Protein AF-A0AAQ4DTV4-F1 (afdb_monomer)

Foldseek 3Di:
DFAALDDDDDDFQHDDDDDPDDDDPDDDDDDPDDDRDDDDDDDPPDDDPDPDDQCLQLPQKDAQACDSRHPRLGMDGDDDPPPCSNPLVVVLRNLRNLHFAAALDDWDPDPPTQRHHNVGALVVCASRHPSPPDPRNNDDDPSSVVRSVVSPD

InterPro domains:
  IPR001590 Peptidase M12B, ADAM/reprolysin [PS50215] (61-153)
  IPR024079 Metallopeptidase, catalytic domain superfamily [G3DSA:3.40.390.10] (34-153)

Secondary structure (DSSP, 8-state):
-PPPS-----SSS------------------S-----------S------SSTTHHHHS-EEE-TT-TTSTT--EEE---TTT-TTHHHHHHHHHHHHTPPPTTPPPPSSTT-----TTS-GGG--TTSS---STTTTS--HHHHHHHHHH--

Nearest PDB structures (foldseek):
  3lum-assembly1_A  TM=5.119E-01  e=2.634E-01  Methanosarcina acetivorans

Sequence (153 aa):
MEAPCLTFLLLAIYVNTSLAASPSKKRYVRPDTFVVETC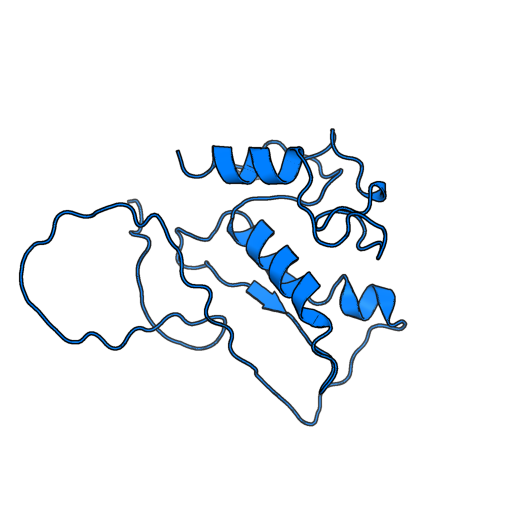FVATREYENYYTDYVHAVAYFGLARTSSVCTDMKVAIVHDIPNSYAAVVTLAHEVAHLLGATHDGQVPLQRPNKPPGSKKCPPTDGYLMGNGDLGANKYMLSSCSMAQIRARYK

Radius of gyration: 17.19 Å; Cα contacts (8 Å, |Δi|>4): 233; chains: 1; bounding box: 45×41×42 Å

Mean predicted aligned error: 11.71 Å

Solvent-accessible surface area (backbone atoms only — not comparable to full-atom values): 9500 Å² total; per-residue (Å²): 137,84,64,74,81,72,83,76,66,75,82,71,54,50,56,64,75,86,74,82,85,76,96,67,95,70,79,90,68,85,71,96,69,82,85,85,74,87,81,88,88,86,73,94,83,74,82,79,88,62,92,46,74,65,60,53,43,56,66,42,48,49,43,42,62,57,18,59,62,47,96,57,49,39,51,48,65,54,65,56,89,95,59,74,60,26,59,61,28,44,53,36,24,50,40,16,23,50,24,22,60,45,33,43,28,70,50,62,97,56,86,95,49,52,85,43,16,61,91,34,61,23,83,67,9,22,40,43,26,77,52,43,87,48,97,34,36,90,36,76,42,74,49,35,51,50,34,32,60,68,68,74,116

Structure (mmCIF, N/CA/C/O backbone):
data_AF-A0AAQ4DTV4-F1
#
_entry.id   AF-A0AAQ4DTV4-F1
#
loop_
_atom_site.group_PDB
_atom_site.id
_atom_site.type_symbol
_atom_site.label_atom_id
_atom_site.label_alt_id
_atom_site.label_comp_id
_atom_site.label_asym_id
_atom_site.label_entity_id
_atom_site.label_seq_id
_atom_site.pdbx_PDB_ins_code
_atom_site.Cartn_x
_atom_site.Cartn_y
_atom_site.Cartn_z
_atom_site.occupancy
_atom_site.B_iso_or_equiv
_atom_site.auth_seq_id
_atom_site.auth_comp_id
_atom_site.auth_asym_id
_atom_site.auth_atom_id
_atom_site.pdbx_PDB_model_num
ATOM 1 N N . MET A 1 1 ? -28.066 0.106 6.424 1.00 31.42 1 MET A N 1
ATOM 2 C CA . MET A 1 1 ? -28.057 -1.105 5.582 1.00 31.42 1 MET A CA 1
ATOM 3 C C . MET A 1 1 ? -26.597 -1.477 5.398 1.00 31.42 1 MET A C 1
ATOM 5 O O . MET A 1 1 ? -25.895 -0.775 4.686 1.00 31.42 1 MET A O 1
ATOM 9 N N . GLU A 1 2 ? -26.109 -2.447 6.169 1.00 35.44 2 GLU A N 1
ATOM 10 C CA . GLU A 1 2 ? -24.730 -2.940 6.069 1.00 35.44 2 GLU A CA 1
ATOM 11 C C . GLU A 1 2 ? -24.690 -4.034 5.002 1.00 35.44 2 GLU A C 1
ATOM 13 O O . GLU A 1 2 ? -25.440 -5.006 5.091 1.00 35.44 2 GLU A O 1
ATOM 18 N N . ALA A 1 3 ? -23.874 -3.851 3.964 1.00 36.69 3 ALA A N 1
ATOM 19 C CA . ALA A 1 3 ? -23.684 -4.868 2.940 1.00 36.69 3 ALA A CA 1
ATOM 20 C C . ALA A 1 3 ? -22.865 -6.036 3.531 1.00 36.69 3 ALA A C 1
ATOM 22 O O . ALA A 1 3 ? -21.813 -5.792 4.133 1.00 36.69 3 ALA A O 1
ATOM 23 N N . PRO A 1 4 ? -23.320 -7.296 3.401 1.00 41.97 4 PRO A N 1
ATOM 24 C CA . PRO A 1 4 ? -22.546 -8.452 3.829 1.00 41.97 4 PRO A CA 1
ATOM 25 C C . PRO A 1 4 ? -21.282 -8.598 2.974 1.00 41.97 4 PRO A C 1
ATOM 27 O O . PRO A 1 4 ? -21.285 -8.381 1.763 1.00 41.97 4 PRO A O 1
ATOM 30 N N . CYS A 1 5 ? -20.187 -8.985 3.623 1.00 44.81 5 CYS A N 1
ATOM 31 C CA . CYS A 1 5 ? -18.883 -9.182 3.003 1.00 44.81 5 CYS A CA 1
ATOM 32 C C . CYS A 1 5 ? -18.862 -10.530 2.255 1.00 44.81 5 CYS A C 1
ATOM 34 O O . CYS A 1 5 ? -18.208 -11.455 2.716 1.00 44.81 5 CYS A O 1
ATOM 3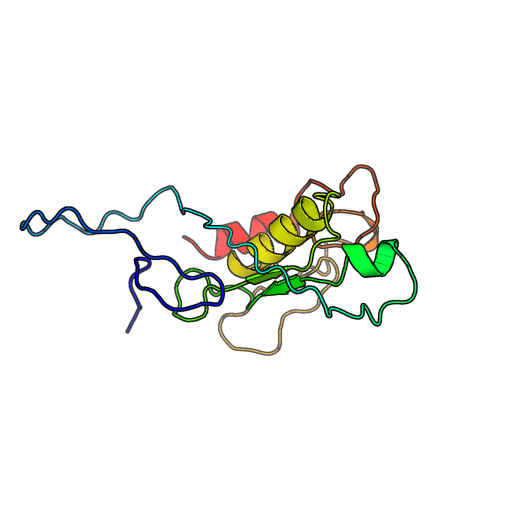6 N N . LEU A 1 6 ? -19.641 -10.709 1.177 1.00 38.62 6 LEU A N 1
ATOM 37 C CA . LEU A 1 6 ? -19.530 -11.894 0.309 1.00 38.62 6 LEU A CA 1
ATOM 38 C C . LEU A 1 6 ? -20.172 -11.687 -1.088 1.00 38.62 6 LEU A C 1
ATOM 40 O O . LEU A 1 6 ? -21.377 -11.484 -1.190 1.00 38.62 6 LEU A O 1
ATOM 44 N N . THR A 1 7 ? -19.313 -11.820 -2.115 1.00 41.84 7 THR A N 1
ATOM 45 C CA . THR A 1 7 ? -19.539 -12.257 -3.524 1.00 41.84 7 THR A CA 1
ATOM 46 C C . THR A 1 7 ? -20.351 -11.388 -4.524 1.00 41.84 7 THR A C 1
ATOM 48 O O . THR A 1 7 ? -21.466 -11.019 -4.189 1.00 41.84 7 THR A O 1
ATOM 51 N N . PHE A 1 8 ? -19.817 -11.125 -5.755 1.00 32.47 8 PHE A N 1
ATOM 52 C CA . PHE A 1 8 ? -20.460 -11.311 -7.110 1.00 32.47 8 PHE A CA 1
ATOM 53 C C . PHE A 1 8 ? -19.993 -10.446 -8.317 1.00 32.47 8 PHE A C 1
ATOM 55 O O . PHE A 1 8 ? -20.425 -9.296 -8.337 1.00 32.47 8 PHE A O 1
ATOM 62 N N . LEU A 1 9 ? -19.264 -11.065 -9.301 1.00 30.52 9 LEU A N 1
ATOM 63 C CA . LEU A 1 9 ? -18.676 -10.829 -10.702 1.00 30.52 9 LEU A CA 1
ATOM 64 C C . LEU A 1 9 ? -18.880 -9.593 -11.676 1.00 30.52 9 LEU A C 1
ATOM 66 O O . LEU A 1 9 ? -20.026 -9.219 -11.889 1.00 30.52 9 LEU A O 1
ATOM 70 N N . LEU A 1 10 ? -17.771 -9.107 -12.342 1.00 27.42 10 LEU A N 1
ATOM 71 C CA . LEU A 1 10 ? -17.513 -8.200 -13.535 1.00 27.42 10 LEU A CA 1
ATOM 72 C C . LEU A 1 10 ? -16.261 -7.216 -13.595 1.00 27.42 10 LEU A C 1
ATOM 74 O O . LEU A 1 10 ? -16.416 -6.016 -13.396 1.00 27.42 10 LEU A O 1
ATOM 78 N N . LEU A 1 11 ? -15.045 -7.695 -13.940 1.00 42.72 11 LEU A N 1
ATOM 79 C CA . LEU A 1 11 ? -13.825 -6.965 -14.424 1.00 42.72 11 LEU A CA 1
ATOM 80 C C . LEU A 1 11 ? -13.388 -5.622 -13.760 1.00 42.72 11 LEU A C 1
ATOM 82 O O . LEU A 1 11 ? -14.059 -4.605 -13.876 1.00 42.72 11 LEU A O 1
ATOM 86 N N . ALA A 1 12 ? -12.140 -5.567 -13.264 1.00 37.81 12 ALA A N 1
ATOM 87 C CA . ALA A 1 12 ? -11.686 -4.814 -12.074 1.00 37.81 12 ALA A CA 1
ATOM 88 C C . ALA A 1 12 ? -11.974 -5.663 -10.835 1.00 37.81 12 ALA A C 1
ATOM 90 O O . ALA A 1 12 ? -13.125 -6.047 -10.684 1.00 37.81 12 ALA A O 1
ATOM 91 N N . ILE A 1 13 ? -10.925 -6.037 -10.067 1.00 40.41 13 ILE A N 1
ATOM 92 C CA . ILE A 1 13 ? -10.898 -7.142 -9.069 1.00 40.41 13 ILE A CA 1
ATOM 93 C C . ILE A 1 13 ? -12.278 -7.721 -8.856 1.00 40.41 13 ILE A C 1
ATOM 95 O O . ILE A 1 13 ? -13.065 -7.180 -8.073 1.00 40.41 13 ILE A O 1
ATOM 99 N N . TYR A 1 14 ? -12.581 -8.783 -9.598 1.00 31.94 14 TYR A N 1
ATOM 100 C CA . TYR A 1 14 ? -13.915 -9.308 -9.556 1.00 31.94 14 TYR A CA 1
ATOM 101 C C . TYR A 1 14 ? -14.007 -10.704 -8.991 1.00 31.94 14 TYR A C 1
ATOM 103 O O . TYR A 1 14 ? -13.879 -11.696 -9.688 1.00 31.94 14 TYR A O 1
ATOM 111 N N . VAL A 1 15 ? -14.356 -10.699 -7.707 1.00 37.19 15 VAL A N 1
ATOM 112 C CA . VAL A 1 15 ? -14.738 -11.837 -6.886 1.00 37.19 15 VAL A CA 1
ATOM 113 C C . VAL A 1 15 ? -15.947 -12.552 -7.496 1.00 37.19 15 VAL A C 1
ATOM 115 O O . VAL A 1 15 ? -17.081 -12.068 -7.385 1.00 37.19 15 VAL A O 1
ATOM 118 N N . ASN A 1 16 ? -15.745 -13.738 -8.068 1.00 32.72 16 ASN A N 1
ATOM 119 C CA . ASN A 1 16 ? -16.836 -14.699 -8.220 1.00 32.72 16 ASN A CA 1
ATOM 120 C C . ASN A 1 16 ? -16.415 -16.103 -7.835 1.00 32.72 16 ASN A C 1
ATOM 122 O O . ASN A 1 16 ? -15.524 -16.707 -8.423 1.00 32.72 16 ASN A O 1
ATOM 126 N N . THR A 1 17 ? -17.157 -16.651 -6.886 1.00 37.12 17 THR A N 1
ATOM 127 C CA . THR A 1 17 ? -17.149 -18.071 -6.602 1.00 37.12 17 THR A CA 1
ATOM 128 C C . THR A 1 17 ? -18.296 -18.702 -7.379 1.00 37.12 17 THR A C 1
ATOM 130 O O . THR A 1 17 ? -19.459 -18.330 -7.228 1.00 37.12 17 THR A O 1
ATOM 133 N N . SER A 1 18 ? -17.989 -19.700 -8.206 1.00 35.62 18 SER A N 1
ATOM 134 C CA . SER A 1 18 ? -19.024 -20.648 -8.607 1.00 35.62 18 SER A CA 1
ATOM 135 C C . SER A 1 18 ? -19.546 -21.329 -7.341 1.00 35.62 18 SER A C 1
ATOM 137 O O . SER A 1 18 ? -18.816 -22.040 -6.651 1.00 35.62 18 SER A O 1
ATOM 139 N N . LEU A 1 19 ? -20.810 -21.066 -7.014 1.00 42.28 19 LEU A N 1
ATOM 140 C CA . LEU A 1 19 ? -21.565 -21.786 -5.999 1.00 42.28 19 LEU A CA 1
ATOM 141 C C . LEU A 1 19 ? -21.811 -23.215 -6.493 1.00 42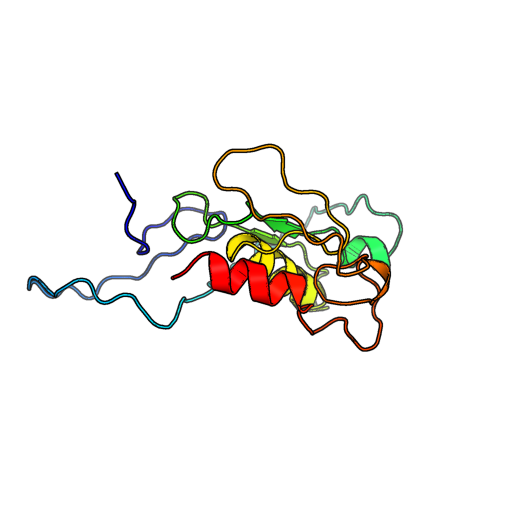.28 19 LEU A C 1
ATOM 143 O O . LEU A 1 19 ? -22.634 -23.439 -7.378 1.00 42.28 19 LEU A O 1
ATOM 147 N N . ALA A 1 20 ? -21.180 -24.196 -5.848 1.00 36.72 20 ALA A N 1
ATOM 148 C CA . ALA A 1 20 ? -21.871 -25.455 -5.618 1.00 36.72 20 ALA A CA 1
ATOM 149 C C . ALA A 1 20 ? -23.032 -25.142 -4.661 1.00 36.72 20 ALA A C 1
ATOM 151 O O . ALA A 1 20 ? -22.827 -24.771 -3.503 1.00 36.72 20 ALA A O 1
ATOM 152 N N . ALA A 1 21 ? -24.253 -25.195 -5.184 1.00 45.62 21 ALA A N 1
ATOM 153 C CA . ALA A 1 21 ? -25.462 -24.942 -4.422 1.00 45.62 21 ALA A CA 1
AT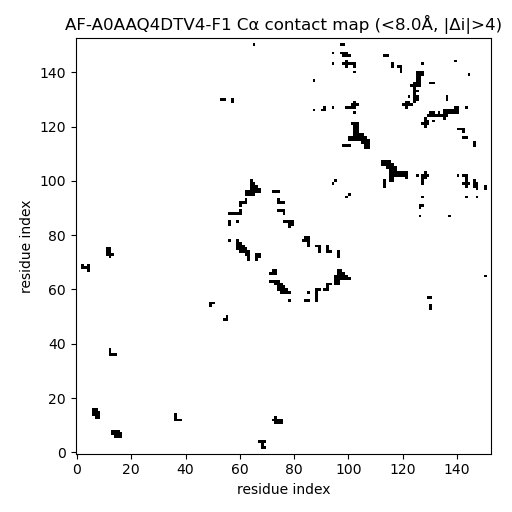OM 154 C C . ALA A 1 21 ? -25.594 -25.935 -3.254 1.00 45.62 21 ALA A C 1
ATOM 156 O O . ALA A 1 21 ? -25.482 -27.145 -3.434 1.00 45.62 21 ALA A O 1
ATOM 157 N N . SER A 1 22 ? -25.925 -25.432 -2.064 1.00 38.16 22 SER A N 1
ATOM 158 C CA . SER A 1 22 ? -26.635 -26.228 -1.063 1.00 38.16 22 SER A CA 1
ATOM 159 C C . SER A 1 22 ? -27.584 -25.332 -0.261 1.00 38.16 22 SER A C 1
ATOM 161 O O . SER A 1 22 ? -27.140 -24.327 0.304 1.00 38.16 22 SER A O 1
ATOM 163 N N . PRO A 1 23 ? -28.891 -25.654 -0.210 1.00 62.12 23 PRO A N 1
ATOM 164 C CA . PRO A 1 23 ? -29.880 -24.846 0.476 1.00 62.12 23 PRO A CA 1
ATOM 165 C C . PRO A 1 23 ? -29.938 -25.257 1.948 1.00 62.12 23 PRO A C 1
ATOM 167 O O . PRO A 1 23 ? -30.507 -26.280 2.308 1.00 62.12 23 PRO A O 1
ATOM 170 N N . SER A 1 24 ? -29.380 -24.441 2.835 1.00 43.66 24 SER A N 1
ATOM 171 C CA . SER A 1 24 ? -29.880 -24.343 4.210 1.00 43.66 24 SER A CA 1
ATOM 172 C C . SER A 1 24 ? -29.405 -23.039 4.833 1.00 43.66 24 SER A C 1
ATOM 174 O O . SER A 1 24 ? -28.282 -22.595 4.597 1.00 43.66 24 SER A O 1
ATOM 176 N N . LYS A 1 25 ? -30.288 -22.403 5.610 1.00 47.59 25 LYS A N 1
ATOM 177 C CA . LYS A 1 25 ? -30.028 -21.175 6.368 1.00 47.59 25 LYS A CA 1
ATOM 178 C C . LYS A 1 25 ? -28.844 -21.388 7.321 1.00 47.59 25 LYS A C 1
ATOM 180 O O . LYS A 1 25 ? -29.036 -21.776 8.471 1.00 47.59 25 LYS A O 1
ATOM 185 N N . LYS A 1 26 ? -27.617 -21.148 6.861 1.00 39.59 26 LYS A N 1
ATOM 186 C CA . LYS A 1 26 ? -26.439 -21.135 7.728 1.00 39.59 26 LYS A CA 1
ATOM 187 C C . LYS A 1 26 ? -26.291 -19.744 8.333 1.00 39.59 26 LYS A C 1
ATOM 189 O O . LYS A 1 26 ? -26.277 -18.738 7.630 1.00 39.59 26 LYS A O 1
ATOM 194 N N . ARG A 1 27 ? -26.227 -19.715 9.664 1.00 42.84 27 ARG A N 1
ATOM 195 C CA . ARG A 1 27 ? -25.872 -18.558 10.493 1.00 42.84 27 ARG A CA 1
ATOM 196 C C . ARG A 1 27 ? -24.662 -17.847 9.877 1.00 42.84 27 ARG A C 1
ATOM 198 O O . ARG A 1 27 ? -23.661 -18.501 9.608 1.00 42.84 27 ARG A O 1
ATOM 205 N N . TYR A 1 28 ? -24.765 -16.537 9.655 1.00 45.69 28 TYR A N 1
ATOM 206 C CA . TYR A 1 28 ? -23.660 -15.720 9.152 1.00 45.69 28 TYR A CA 1
ATOM 207 C C . TYR A 1 28 ? -22.514 -15.751 10.172 1.00 45.69 28 TYR A C 1
ATOM 209 O O . TYR A 1 28 ? -22.622 -15.183 11.260 1.00 45.69 28 TYR A O 1
ATOM 217 N N . VAL A 1 29 ? -21.453 -16.487 9.847 1.00 55.06 29 VAL A N 1
ATOM 218 C CA . VAL A 1 29 ? -20.199 -16.511 10.603 1.00 55.06 29 VAL A CA 1
ATOM 219 C C . VAL A 1 29 ? -19.289 -15.479 9.956 1.00 55.06 29 VAL A C 1
ATOM 221 O O . VAL A 1 29 ? -19.104 -15.510 8.741 1.00 55.06 29 VAL A O 1
ATOM 224 N N . ARG A 1 30 ? -18.756 -14.547 10.753 1.00 53.06 30 ARG A N 1
ATOM 225 C CA . ARG A 1 30 ? -17.759 -13.579 10.284 1.00 53.06 30 ARG A CA 1
ATOM 226 C C . ARG A 1 30 ? -16.531 -14.393 9.841 1.00 53.06 30 ARG A C 1
ATOM 228 O O . ARG A 1 30 ? -15.991 -15.100 10.685 1.00 53.06 30 ARG A O 1
ATOM 235 N N . PRO A 1 31 ? -16.138 -14.395 8.557 1.00 56.41 31 PRO A N 1
ATOM 236 C CA . PRO A 1 31 ? -15.028 -15.231 8.128 1.00 56.41 31 PRO A CA 1
ATOM 237 C C . PRO A 1 31 ? -13.709 -14.671 8.682 1.00 56.41 31 PRO A C 1
ATOM 239 O O . PRO A 1 31 ? -13.420 -13.489 8.510 1.00 56.41 31 PRO A O 1
ATOM 242 N N . ASP A 1 32 ? -12.900 -15.528 9.312 1.00 56.88 32 ASP A N 1
ATOM 243 C CA . ASP A 1 32 ? -11.549 -15.198 9.812 1.00 56.88 32 ASP A CA 1
ATOM 244 C C . ASP A 1 32 ? -10.508 -15.099 8.679 1.00 56.88 32 ASP A C 1
ATOM 246 O O . ASP A 1 32 ? -9.316 -14.897 8.902 1.00 56.88 32 ASP A O 1
ATOM 250 N N . THR A 1 33 ? -10.942 -15.286 7.433 1.00 58.19 33 THR A N 1
ATOM 251 C CA . THR A 1 33 ? -10.099 -15.291 6.239 1.00 58.19 33 THR A CA 1
ATOM 252 C C . THR A 1 33 ? -10.826 -14.566 5.118 1.00 58.19 33 THR A C 1
ATOM 254 O O . THR A 1 33 ? -11.999 -14.830 4.859 1.00 58.19 33 THR A O 1
ATOM 257 N N . PHE A 1 34 ? -10.126 -13.662 4.438 1.00 65.62 34 PHE A N 1
ATOM 258 C CA . PHE A 1 34 ? -10.587 -13.064 3.190 1.00 65.62 34 PHE A CA 1
ATOM 259 C C . PHE A 1 34 ? -9.716 -13.581 2.046 1.00 65.62 34 PHE A C 1
ATOM 261 O O . PHE A 1 34 ? -8.512 -13.774 2.207 1.00 65.62 34 PHE A O 1
ATOM 268 N N . VAL A 1 35 ? -10.338 -13.837 0.900 1.00 65.88 35 VAL A N 1
ATOM 269 C CA . VAL A 1 35 ? -9.638 -14.279 -0.307 1.00 65.88 35 VAL A CA 1
ATOM 270 C C . VAL A 1 35 ? -9.292 -13.043 -1.126 1.00 65.88 35 VAL A C 1
ATOM 272 O O . VAL A 1 35 ? -10.171 -12.232 -1.420 1.00 65.88 35 VAL A O 1
ATOM 275 N N . VAL A 1 36 ? -8.016 -12.899 -1.482 1.00 66.88 36 VAL A N 1
ATOM 276 C CA . VAL A 1 36 ? -7.563 -11.920 -2.474 1.00 66.88 36 VAL A CA 1
ATOM 277 C C . VAL A 1 36 ? -7.451 -12.650 -3.802 1.00 66.88 36 VAL A C 1
ATOM 279 O O . VAL A 1 36 ? -6.660 -13.580 -3.933 1.00 66.88 36 VAL A O 1
ATOM 282 N N . GLU A 1 37 ? -8.268 -12.247 -4.766 1.00 65.06 37 GLU A N 1
ATOM 283 C CA . GLU A 1 37 ? -8.225 -12.775 -6.125 1.00 65.06 37 GLU A CA 1
ATOM 284 C C . GLU A 1 37 ? -7.479 -11.791 -7.029 1.00 65.06 37 GLU A C 1
ATOM 286 O O . GLU A 1 37 ? -7.832 -10.611 -7.106 1.00 65.06 37 GLU A O 1
ATOM 291 N N . THR A 1 38 ? -6.439 -12.275 -7.706 1.00 64.62 38 THR A N 1
ATOM 292 C CA . THR A 1 38 ? -5.570 -11.470 -8.571 1.00 64.62 38 THR A CA 1
ATOM 293 C C . THR A 1 38 ? -5.848 -11.797 -10.035 1.00 64.62 38 THR A C 1
ATOM 295 O O . THR A 1 38 ? -5.690 -12.938 -10.461 1.00 64.62 38 THR A O 1
ATOM 298 N N . CYS A 1 39 ? -6.243 -10.794 -10.822 1.00 61.34 39 CYS A N 1
ATOM 299 C CA . CYS A 1 39 ? -6.459 -10.920 -12.266 1.00 61.34 39 CYS A CA 1
ATOM 300 C C . CYS A 1 39 ? -5.386 -10.133 -13.025 1.00 61.34 39 CYS A C 1
ATOM 302 O O . CYS A 1 39 ? -5.182 -8.953 -12.745 1.00 61.34 39 CYS A O 1
ATOM 304 N N . PHE A 1 40 ? -4.745 -10.761 -14.013 1.00 65.81 40 PHE A N 1
ATOM 305 C CA . PHE A 1 40 ? -3.747 -10.113 -14.865 1.00 65.81 40 PHE A CA 1
ATOM 306 C C . PHE A 1 40 ? -4.390 -9.679 -16.184 1.00 65.81 40 PHE A C 1
ATOM 308 O O . PHE A 1 40 ? -4.832 -10.518 -16.968 1.00 65.81 40 PHE A O 1
ATOM 315 N N . VAL A 1 41 ? -4.432 -8.370 -16.437 1.00 65.38 41 VAL A N 1
ATOM 316 C CA . VAL A 1 41 ? -4.797 -7.815 -17.746 1.00 65.38 41 VAL A CA 1
ATOM 317 C C . VAL A 1 41 ? -3.510 -7.401 -18.443 1.00 65.38 41 VAL A C 1
ATOM 319 O O . VAL A 1 41 ? -2.835 -6.475 -18.003 1.00 65.38 41 VAL A O 1
ATOM 322 N N . ALA A 1 42 ? -3.161 -8.100 -19.519 1.00 65.44 42 ALA A N 1
ATOM 323 C CA . ALA A 1 42 ? -2.011 -7.769 -20.347 1.00 65.44 42 ALA A CA 1
ATOM 324 C C . ALA A 1 42 ? -2.489 -7.115 -21.647 1.00 65.44 42 ALA A C 1
ATOM 326 O O . ALA A 1 42 ? -3.346 -7.655 -22.344 1.00 65.44 42 ALA A O 1
ATOM 327 N N . THR A 1 43 ? -1.913 -5.968 -21.989 1.00 65.75 43 THR A N 1
ATOM 328 C CA . THR A 1 43 ? -2.079 -5.323 -23.297 1.00 65.75 43 THR A CA 1
ATOM 329 C C . THR A 1 43 ? -0.713 -5.193 -23.967 1.00 65.75 43 THR A C 1
ATOM 331 O O . THR A 1 43 ? 0.310 -5.062 -23.295 1.00 65.75 43 THR A O 1
ATOM 334 N N . ARG A 1 44 ? -0.690 -5.265 -25.301 1.00 56.38 44 ARG A N 1
ATOM 335 C CA . ARG A 1 44 ? 0.522 -5.043 -26.104 1.00 56.38 44 ARG A CA 1
ATOM 336 C C . ARG A 1 44 ? 0.830 -3.560 -26.327 1.00 56.38 44 ARG A C 1
ATOM 338 O O . ARG A 1 44 ? 1.949 -3.243 -26.705 1.00 56.38 44 ARG A O 1
ATOM 345 N N . GLU A 1 45 ? -0.134 -2.678 -26.079 1.00 61.91 45 GLU A N 1
ATOM 346 C CA . GLU A 1 45 ? -0.080 -1.245 -26.401 1.00 61.91 45 GLU A CA 1
ATOM 347 C C . GLU A 1 45 ? -0.089 -0.387 -25.126 1.00 61.91 45 GLU A C 1
ATOM 349 O O . GLU A 1 45 ? -0.859 0.561 -24.997 1.00 61.91 45 GLU A O 1
ATOM 354 N N . TYR A 1 46 ? 0.715 -0.759 -24.127 1.00 59.00 46 TYR A N 1
ATOM 355 C CA . TYR A 1 46 ? 0.820 0.009 -22.887 1.00 59.00 46 TYR A CA 1
ATOM 356 C C . TYR A 1 46 ? 2.058 0.908 -22.892 1.00 59.00 46 TYR A C 1
ATOM 358 O O . TYR A 1 46 ? 3.180 0.414 -22.783 1.00 59.00 46 TYR A O 1
ATOM 366 N N . GLU A 1 47 ? 1.855 2.223 -22.975 1.00 56.66 47 GLU A N 1
ATOM 367 C CA . GLU A 1 47 ? 2.905 3.215 -22.728 1.00 56.66 47 GLU A CA 1
ATOM 368 C C . GLU A 1 47 ? 2.896 3.640 -21.254 1.00 56.66 47 GLU A C 1
ATOM 370 O O . GLU A 1 47 ? 1.910 4.162 -20.730 1.00 56.66 47 GLU A O 1
ATOM 375 N N . ASN A 1 48 ? 4.015 3.403 -20.571 1.00 55.34 48 ASN A N 1
ATOM 376 C CA . ASN A 1 48 ? 4.240 3.861 -19.207 1.00 55.34 48 ASN A CA 1
ATOM 377 C C . ASN A 1 48 ? 4.731 5.322 -19.240 1.00 55.34 48 ASN A C 1
ATOM 379 O O . ASN A 1 48 ? 5.802 5.597 -19.773 1.00 55.34 48 ASN A O 1
ATOM 383 N N . TYR A 1 49 ? 3.958 6.252 -18.670 1.00 53.56 49 TYR A N 1
ATOM 384 C CA . TYR A 1 49 ? 4.296 7.684 -18.625 1.00 53.56 49 TYR A CA 1
ATOM 385 C C . TYR A 1 49 ? 5.309 8.051 -17.515 1.00 53.56 49 TYR A C 1
ATOM 387 O O . TYR A 1 49 ? 5.773 9.188 -17.449 1.00 53.56 49 TYR A O 1
ATOM 395 N N . TYR A 1 50 ? 5.665 7.123 -16.619 1.00 56.62 50 TYR A N 1
ATOM 396 C CA . TYR A 1 50 ? 6.590 7.398 -15.517 1.00 56.62 50 TYR A CA 1
ATOM 397 C C . TYR A 1 50 ? 8.050 7.310 -15.975 1.00 56.62 50 TYR A C 1
ATOM 399 O O . TYR A 1 50 ? 8.467 6.363 -16.638 1.00 56.62 50 TYR A O 1
ATOM 407 N N . THR A 1 51 ? 8.843 8.309 -15.589 1.00 54.84 51 THR A N 1
ATOM 408 C CA . THR A 1 51 ? 10.210 8.522 -16.085 1.00 54.84 51 THR A CA 1
ATOM 409 C C . THR A 1 51 ? 11.293 7.739 -15.338 1.00 54.84 51 THR A C 1
ATOM 411 O O . THR A 1 51 ? 12.441 7.753 -15.776 1.00 54.84 51 THR A O 1
ATOM 414 N N . ASP A 1 52 ? 10.975 7.056 -14.230 1.00 57.81 52 ASP A N 1
ATOM 415 C CA . ASP A 1 52 ? 11.931 6.186 -13.535 1.00 57.81 52 ASP A CA 1
ATOM 416 C C . ASP A 1 52 ? 11.298 4.931 -12.917 1.00 57.81 52 ASP A C 1
ATOM 418 O O . ASP A 1 52 ? 10.105 4.874 -12.619 1.00 57.81 52 ASP A O 1
ATOM 422 N N . TYR A 1 53 ? 12.142 3.912 -12.729 1.00 52.53 53 TYR A N 1
ATOM 423 C CA . TYR A 1 53 ? 11.766 2.578 -12.256 1.00 52.53 53 TYR A CA 1
ATOM 424 C C . TYR A 1 53 ? 11.284 2.564 -10.799 1.00 52.53 53 TYR A C 1
ATOM 426 O O . TYR A 1 53 ? 10.520 1.690 -10.416 1.00 52.53 53 TYR A O 1
ATOM 434 N N . VAL A 1 54 ? 11.718 3.506 -9.962 1.00 53.72 54 VAL A N 1
ATOM 435 C CA . VAL A 1 54 ? 11.378 3.509 -8.531 1.00 53.72 54 VAL A CA 1
ATOM 436 C C . VAL A 1 54 ? 9.976 4.084 -8.332 1.00 53.72 54 VAL A C 1
ATOM 438 O O . VAL A 1 54 ? 9.138 3.464 -7.676 1.00 53.72 54 VAL A O 1
ATOM 441 N N . HIS A 1 55 ? 9.665 5.199 -8.992 1.00 54.66 55 HIS A N 1
ATOM 442 C CA . HIS A 1 55 ? 8.321 5.763 -9.046 1.00 54.66 55 HIS A CA 1
ATOM 443 C C . HIS A 1 55 ? 7.362 4.854 -9.825 1.00 54.66 55 HIS A C 1
ATOM 445 O O . HIS A 1 55 ? 6.210 4.703 -9.421 1.00 54.66 55 HIS A O 1
ATOM 451 N N . ALA A 1 56 ? 7.848 4.169 -10.867 1.00 52.97 56 ALA A N 1
ATOM 452 C CA . ALA A 1 56 ? 7.080 3.171 -11.610 1.00 52.97 56 ALA A CA 1
ATOM 453 C C . ALA A 1 56 ? 6.803 1.860 -10.841 1.00 52.97 56 ALA A C 1
ATOM 455 O O . ALA A 1 56 ? 6.073 1.013 -11.341 1.00 52.97 56 ALA A O 1
ATOM 456 N N . VAL A 1 57 ? 7.352 1.649 -9.646 1.00 50.81 57 VAL A N 1
ATOM 457 C CA . VAL A 1 57 ? 7.011 0.477 -8.815 1.00 50.81 57 VAL A CA 1
ATOM 458 C C . VAL A 1 57 ? 6.246 0.916 -7.562 1.00 50.81 57 VAL A C 1
ATOM 460 O O . VAL A 1 57 ? 5.355 0.207 -7.100 1.00 50.81 57 VAL A O 1
ATOM 463 N N . ALA A 1 58 ? 6.504 2.123 -7.051 1.00 53.75 58 ALA A N 1
ATOM 464 C CA . ALA A 1 58 ? 5.819 2.657 -5.876 1.00 53.75 58 ALA A CA 1
ATOM 465 C C . ALA A 1 58 ? 4.425 3.265 -6.158 1.00 53.75 58 ALA A C 1
ATOM 467 O O . ALA A 1 58 ? 3.575 3.208 -5.277 1.00 53.75 58 ALA A O 1
ATOM 468 N N . TYR A 1 59 ? 4.156 3.815 -7.356 1.00 57.88 59 TYR A N 1
ATOM 469 C CA . TYR A 1 59 ? 2.948 4.630 -7.627 1.00 57.88 59 TYR A CA 1
ATOM 470 C C . TYR A 1 59 ? 1.953 4.045 -8.643 1.00 57.88 59 TYR A C 1
ATOM 472 O O . TYR A 1 59 ? 1.075 4.753 -9.131 1.00 57.88 59 TYR A O 1
ATOM 480 N N . PHE A 1 60 ? 2.052 2.756 -8.961 1.00 72.19 60 PHE A N 1
ATOM 481 C CA . PHE A 1 60 ? 1.188 2.115 -9.960 1.00 72.19 60 PHE A CA 1
ATOM 482 C C . PHE A 1 60 ? -0.077 1.460 -9.411 1.00 72.19 60 PHE A C 1
ATOM 484 O O . PHE A 1 60 ? -0.753 0.711 -10.120 1.00 72.19 60 PHE A O 1
ATOM 491 N N . GLY A 1 61 ? -0.368 1.726 -8.142 1.00 78.06 61 GLY A N 1
ATOM 492 C CA . GLY A 1 61 ? -1.497 1.180 -7.423 1.00 78.06 61 GLY A CA 1
ATOM 493 C C . GLY A 1 61 ? -2.614 2.200 -7.207 1.00 78.06 61 GLY A C 1
ATOM 494 O O . GLY A 1 61 ? -2.365 3.391 -7.031 1.00 78.06 61 GLY A O 1
ATOM 495 N N . LEU A 1 62 ? -3.863 1.737 -7.238 1.00 83.38 62 LEU A N 1
ATOM 496 C CA . LEU A 1 62 ? -5.032 2.516 -6.839 1.00 83.38 62 LEU A CA 1
ATOM 497 C C . LEU A 1 62 ? -6.021 1.635 -6.085 1.00 83.38 62 LEU A C 1
ATOM 499 O O . LEU A 1 62 ? -6.581 0.702 -6.659 1.00 83.38 62 LEU A O 1
ATOM 503 N N . ALA A 1 63 ? -6.327 1.997 -4.843 1.00 86.44 63 ALA A N 1
ATOM 504 C CA . ALA A 1 63 ? -7.358 1.350 -4.044 1.00 86.44 63 ALA A CA 1
ATOM 505 C C . ALA A 1 63 ? -8.258 2.351 -3.329 1.00 86.44 63 ALA A C 1
ATOM 507 O O . ALA A 1 63 ? -7.851 3.418 -2.860 1.00 86.44 63 ALA A O 1
ATOM 508 N N . ARG A 1 64 ? -9.522 1.960 -3.142 1.00 85.25 64 ARG A N 1
ATOM 509 C CA . ARG A 1 64 ? -10.419 2.717 -2.270 1.00 85.25 64 ARG A CA 1
ATOM 510 C C . ARG A 1 64 ? -10.151 2.346 -0.816 1.00 85.25 64 ARG A C 1
ATOM 512 O O . ARG A 1 64 ? -10.534 1.268 -0.371 1.00 85.25 64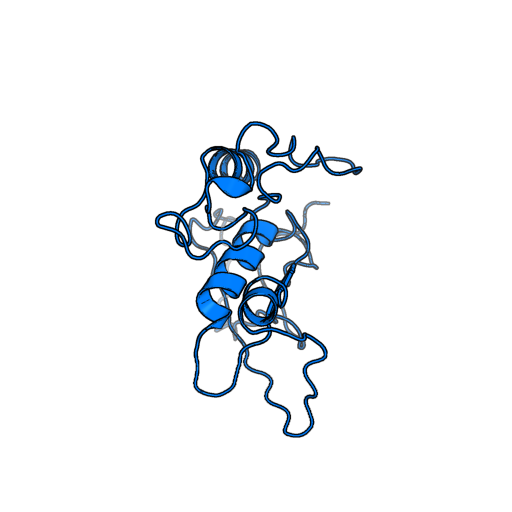 ARG A O 1
ATOM 519 N N . THR A 1 65 ? -9.570 3.258 -0.039 1.00 88.19 65 THR A N 1
ATOM 520 C CA . THR A 1 65 ? -9.251 2.982 1.370 1.00 88.19 65 THR A CA 1
ATOM 521 C C . THR A 1 65 ? -10.487 2.561 2.182 1.00 88.19 65 THR A C 1
ATOM 523 O O . THR A 1 65 ? -11.540 3.196 2.061 1.00 88.19 65 THR A O 1
ATOM 526 N N . SER A 1 66 ? -10.349 1.560 3.059 1.00 87.56 66 SER A N 1
ATOM 527 C CA . SER A 1 66 ? -11.386 1.066 3.991 1.00 87.56 66 SER A CA 1
ATOM 528 C C . SER A 1 66 ? -12.649 0.492 3.327 1.00 87.56 66 SER A C 1
ATOM 530 O O . SER A 1 66 ? -13.745 0.595 3.888 1.00 87.56 66 SER A O 1
ATOM 532 N N . SER A 1 67 ? -12.524 -0.078 2.130 1.00 84.19 67 SER A N 1
ATOM 533 C CA . SER A 1 67 ? -13.660 -0.463 1.284 1.00 84.19 67 SER A CA 1
ATOM 534 C C . SER A 1 67 ? -13.949 -1.964 1.226 1.00 84.19 67 SER A C 1
ATOM 536 O O . SER A 1 67 ? -14.922 -2.336 0.574 1.00 84.19 67 SER A O 1
ATOM 538 N N . VAL A 1 68 ? -13.179 -2.823 1.912 1.00 82.75 68 VAL A N 1
ATOM 539 C CA . VAL A 1 68 ? -13.309 -4.292 1.770 1.00 82.75 68 VAL A CA 1
ATOM 540 C C . VAL A 1 68 ? -14.730 -4.824 2.043 1.00 82.75 68 VAL A C 1
ATOM 542 O O . VAL A 1 68 ? -15.155 -5.783 1.412 1.00 82.75 68 VAL A O 1
ATOM 545 N N . CYS A 1 69 ? -15.496 -4.167 2.925 1.00 78.94 69 CYS A N 1
ATOM 546 C CA . CYS A 1 69 ? -16.892 -4.513 3.240 1.00 78.94 69 CYS A CA 1
A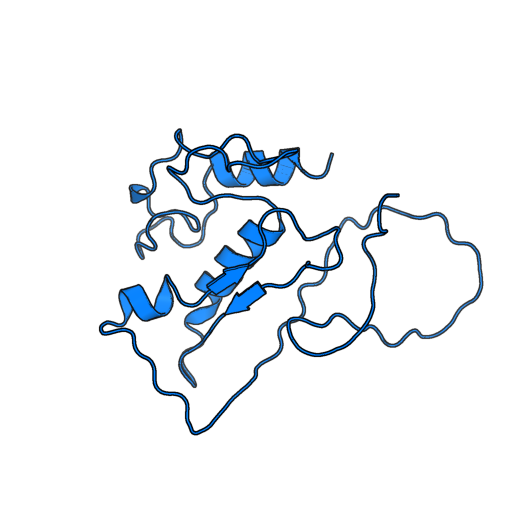TOM 547 C C . CYS A 1 69 ? -17.913 -3.678 2.442 1.00 78.94 69 CYS A C 1
ATOM 549 O O . CYS A 1 69 ? -19.003 -3.394 2.931 1.00 78.94 69 CYS A O 1
ATOM 551 N N . THR A 1 70 ? -17.539 -3.191 1.262 1.00 77.94 70 THR A N 1
ATOM 552 C CA . THR A 1 70 ? -18.401 -2.392 0.380 1.00 77.94 70 THR A CA 1
ATOM 553 C C . THR A 1 70 ? -18.383 -2.971 -1.031 1.00 77.94 70 THR A C 1
ATOM 555 O O . THR A 1 70 ? -17.607 -3.879 -1.343 1.00 77.94 70 THR A O 1
ATOM 558 N N . ASP A 1 71 ? -19.194 -2.413 -1.922 1.00 76.38 71 ASP A N 1
ATOM 559 C CA . ASP A 1 71 ? -19.167 -2.795 -3.337 1.00 76.38 71 ASP A CA 1
ATOM 560 C C . ASP A 1 71 ? -17.899 -2.315 -4.055 1.00 76.38 71 ASP A C 1
ATOM 562 O O . ASP A 1 71 ? -17.532 -2.855 -5.089 1.00 76.38 71 ASP A O 1
ATOM 566 N N . MET A 1 72 ? -17.156 -1.376 -3.464 1.00 79.12 72 MET A N 1
ATOM 567 C CA . MET A 1 72 ? -15.938 -0.793 -4.038 1.00 79.12 72 MET A CA 1
ATOM 568 C C . MET A 1 72 ? -14.653 -1.415 -3.476 1.00 79.12 72 MET A C 1
ATOM 570 O O . MET A 1 72 ? -13.647 -0.727 -3.318 1.00 79.12 72 MET A O 1
ATOM 574 N N . LYS A 1 73 ? -14.701 -2.709 -3.153 1.00 82.31 73 LYS A N 1
ATOM 575 C CA . LYS A 1 73 ? -13.598 -3.536 -2.631 1.00 82.31 73 LYS A CA 1
ATOM 576 C C . LYS A 1 73 ? -12.574 -3.909 -3.716 1.00 82.31 73 LYS A C 1
ATOM 578 O O . LYS A 1 73 ? -12.279 -5.081 -3.923 1.00 82.31 73 LYS A O 1
ATOM 583 N N . VAL A 1 74 ? -12.073 -2.904 -4.432 1.00 81.81 74 VAL A N 1
ATOM 584 C CA . VAL A 1 74 ? -11.227 -3.063 -5.623 1.00 81.81 74 VAL A CA 1
ATOM 585 C C . VAL A 1 74 ? -9.949 -2.241 -5.486 1.00 81.81 74 VAL A C 1
ATOM 587 O O . VAL A 1 74 ? -9.977 -1.081 -5.068 1.00 81.81 74 VAL A O 1
ATOM 590 N N . ALA A 1 75 ? -8.847 -2.871 -5.874 1.00 82.00 75 ALA A N 1
ATOM 591 C CA . ALA A 1 75 ? -7.523 -2.306 -6.045 1.00 82.00 75 ALA A CA 1
ATOM 592 C C . ALA A 1 75 ? -7.046 -2.585 -7.478 1.00 82.00 75 ALA A C 1
ATOM 594 O O . ALA A 1 75 ? -7.433 -3.581 -8.079 1.00 82.00 75 ALA A O 1
ATOM 595 N N . ILE A 1 76 ? -6.214 -1.734 -8.052 1.00 80.25 76 ILE A N 1
ATOM 596 C CA . ILE A 1 76 ? -5.582 -1.981 -9.352 1.00 80.25 76 ILE A CA 1
ATOM 597 C C . ILE A 1 76 ? -4.098 -1.746 -9.162 1.00 80.25 76 ILE A C 1
ATOM 599 O O . ILE A 1 76 ? -3.739 -0.790 -8.491 1.00 80.25 76 ILE A O 1
ATOM 603 N N . VAL A 1 77 ? -3.259 -2.611 -9.728 1.00 81.44 77 VAL A N 1
ATOM 604 C CA . VAL A 1 77 ? -1.805 -2.432 -9.765 1.00 81.44 77 VAL A CA 1
ATOM 605 C C . VAL A 1 77 ? -1.301 -2.700 -11.169 1.00 81.44 77 VAL A C 1
ATOM 607 O O . VAL A 1 77 ? -1.826 -3.585 -11.848 1.00 81.44 77 VAL A O 1
ATOM 610 N N . HIS A 1 78 ? -0.300 -1.951 -11.614 1.00 75.75 78 HIS A N 1
ATOM 611 C CA . HIS A 1 78 ? 0.403 -2.273 -12.852 1.00 75.75 78 HIS A CA 1
ATOM 612 C C . HIS A 1 78 ? 1.717 -2.973 -12.535 1.00 75.75 78 HIS A C 1
ATOM 614 O O . HIS A 1 78 ? 2.402 -2.621 -11.578 1.00 75.75 78 HIS A O 1
ATOM 620 N N . ASP A 1 79 ? 2.060 -3.949 -13.370 1.00 74.75 79 ASP A N 1
ATOM 621 C CA . ASP A 1 79 ? 3.306 -4.698 -13.282 1.00 74.75 79 ASP A CA 1
ATOM 622 C C . ASP A 1 79 ? 4.083 -4.599 -14.589 1.00 74.75 79 ASP A C 1
ATOM 624 O O . ASP A 1 79 ? 3.505 -4.464 -15.672 1.00 74.75 79 ASP A O 1
ATOM 628 N N . ILE A 1 80 ? 5.405 -4.700 -14.486 1.00 70.81 80 ILE A N 1
ATOM 629 C CA . ILE A 1 80 ? 6.269 -4.798 -15.659 1.00 70.81 80 ILE A CA 1
ATOM 630 C C . ILE A 1 80 ? 6.275 -6.268 -16.098 1.00 70.81 80 ILE A C 1
ATOM 632 O O . ILE A 1 80 ? 6.561 -7.138 -15.264 1.00 70.81 80 ILE A O 1
ATOM 636 N N . PRO A 1 81 ? 5.995 -6.577 -17.382 1.00 65.31 81 PRO A N 1
ATOM 637 C CA . PRO A 1 81 ? 5.970 -7.951 -17.872 1.00 65.31 81 PRO A CA 1
ATOM 638 C C . PRO A 1 81 ? 7.219 -8.744 -17.463 1.00 65.31 81 PRO A C 1
ATOM 640 O O . PRO A 1 81 ? 8.344 -8.280 -17.640 1.00 65.31 81 PRO A O 1
ATOM 643 N N . ASN A 1 82 ? 7.007 -9.955 -16.939 1.00 64.69 82 ASN A N 1
ATOM 644 C CA . ASN A 1 82 ? 8.037 -10.883 -16.445 1.00 64.69 82 ASN A CA 1
ATOM 645 C C . ASN A 1 82 ? 8.836 -10.430 -15.206 1.00 64.69 82 ASN A C 1
ATOM 647 O O . ASN A 1 82 ? 9.777 -11.124 -14.828 1.00 64.69 82 ASN A O 1
ATOM 651 N N . SER A 1 83 ? 8.491 -9.309 -14.564 1.00 68.19 83 SER A N 1
ATOM 652 C CA . SER A 1 83 ? 9.232 -8.816 -13.392 1.00 68.19 83 SER A CA 1
ATOM 653 C C . SER A 1 83 ? 8.655 -9.283 -12.054 1.00 68.19 83 SER A C 1
ATOM 655 O O . SER A 1 83 ? 9.414 -9.450 -11.099 1.00 68.19 83 SER A O 1
ATOM 657 N N . TYR A 1 84 ? 7.331 -9.480 -11.972 1.00 70.31 84 TYR A N 1
ATOM 658 C CA . TYR A 1 84 ? 6.605 -9.688 -10.714 1.00 70.31 84 TYR A CA 1
ATOM 659 C C . TYR A 1 84 ? 6.906 -8.605 -9.656 1.00 70.31 84 TYR A C 1
ATOM 661 O O . TYR A 1 84 ? 6.761 -8.836 -8.453 1.00 70.31 84 TYR A O 1
ATOM 669 N N . ALA A 1 85 ? 7.345 -7.417 -10.083 1.00 71.69 85 ALA A N 1
ATOM 670 C CA . ALA A 1 85 ? 7.786 -6.347 -9.195 1.00 71.69 85 ALA A CA 1
ATOM 671 C C . ALA A 1 85 ? 6.607 -5.699 -8.453 1.00 71.69 85 ALA A C 1
ATOM 673 O O . ALA A 1 85 ? 6.764 -5.240 -7.320 1.00 71.69 85 ALA A O 1
ATOM 674 N N . ALA A 1 86 ? 5.409 -5.733 -9.045 1.00 76.81 86 ALA A N 1
ATOM 675 C CA . ALA A 1 86 ? 4.198 -5.142 -8.478 1.00 76.81 86 ALA A CA 1
ATOM 676 C C . ALA A 1 86 ? 3.624 -5.881 -7.261 1.00 76.81 86 ALA A C 1
ATOM 678 O O . ALA A 1 86 ? 2.626 -5.440 -6.699 1.00 76.81 86 ALA A O 1
ATOM 679 N N . VAL A 1 87 ? 4.214 -6.996 -6.817 1.00 80.31 87 VAL A N 1
ATOM 680 C CA . VAL A 1 87 ? 3.734 -7.735 -5.632 1.00 80.31 87 VAL A CA 1
ATOM 681 C C . VAL A 1 87 ? 3.745 -6.850 -4.377 1.00 80.31 87 VAL A C 1
ATOM 683 O O . VAL A 1 87 ? 2.845 -6.944 -3.542 1.00 80.31 87 VAL A O 1
ATOM 686 N N . VAL A 1 88 ? 4.728 -5.953 -4.257 1.00 83.12 88 VAL A N 1
ATOM 687 C CA . VAL A 1 88 ? 4.806 -4.991 -3.144 1.00 83.12 88 VAL A CA 1
ATOM 688 C C . VAL A 1 88 ? 3.695 -3.950 -3.251 1.00 83.12 88 VAL A C 1
ATOM 690 O O . VAL A 1 88 ? 2.996 -3.691 -2.274 1.00 83.12 88 VAL A O 1
ATOM 693 N N . THR A 1 89 ? 3.478 -3.413 -4.449 1.00 83.19 89 THR A N 1
ATOM 694 C CA . THR A 1 89 ? 2.389 -2.478 -4.757 1.00 83.19 89 THR A CA 1
ATOM 695 C C . THR A 1 89 ? 1.030 -3.119 -4.483 1.00 83.19 89 THR A C 1
ATOM 697 O O . THR A 1 89 ? 0.161 -2.509 -3.876 1.00 83.19 89 THR A O 1
ATOM 700 N N . LEU A 1 90 ? 0.849 -4.395 -4.833 1.00 85.38 90 LEU A N 1
ATOM 701 C CA . LEU A 1 90 ? -0.373 -5.140 -4.534 1.00 85.38 90 LEU A CA 1
ATOM 702 C C . LEU A 1 90 ? -0.618 -5.216 -3.027 1.00 85.38 90 LEU A C 1
ATOM 704 O O . LEU A 1 90 ? -1.733 -4.965 -2.574 1.00 85.38 90 LEU A O 1
ATOM 708 N N . ALA A 1 91 ? 0.415 -5.530 -2.243 1.00 88.69 91 ALA A N 1
ATOM 709 C CA . ALA A 1 91 ? 0.304 -5.555 -0.790 1.00 88.69 91 ALA A CA 1
ATOM 710 C C . ALA A 1 91 ? -0.053 -4.170 -0.215 1.00 88.69 91 ALA A C 1
ATOM 712 O O . ALA A 1 91 ? -0.877 -4.085 0.699 1.00 88.69 91 ALA A O 1
ATOM 713 N N . HIS A 1 92 ? 0.515 -3.098 -0.774 1.00 91.50 92 HIS A N 1
ATOM 714 C CA . HIS A 1 92 ? 0.193 -1.714 -0.420 1.00 91.50 92 HIS A CA 1
ATOM 715 C C . HIS A 1 92 ? -1.289 -1.396 -0.674 1.00 91.50 92 HIS A C 1
ATOM 717 O O . HIS A 1 92 ? -2.012 -0.957 0.224 1.00 91.50 92 HIS A O 1
ATOM 723 N N . GLU A 1 93 ? -1.790 -1.716 -1.865 1.00 90.56 93 GLU A N 1
ATOM 724 C CA . GLU A 1 93 ? -3.186 -1.461 -2.213 1.00 90.56 93 GLU A CA 1
ATOM 725 C C . GLU A 1 93 ? -4.168 -2.311 -1.396 1.00 90.56 93 GLU A C 1
ATOM 727 O O . GLU A 1 93 ? -5.232 -1.840 -0.980 1.00 90.56 93 GLU A O 1
ATOM 732 N N . VAL A 1 94 ? -3.805 -3.556 -1.077 1.00 90.25 94 VAL A N 1
ATOM 733 C CA . VAL A 1 94 ? -4.587 -4.394 -0.156 1.00 90.25 94 VAL A CA 1
ATOM 734 C C . VAL A 1 94 ? -4.629 -3.769 1.242 1.00 90.25 94 VAL A C 1
ATOM 736 O O . VAL A 1 94 ? -5.695 -3.729 1.861 1.00 90.25 94 VAL A O 1
ATOM 739 N N . ALA A 1 95 ? -3.520 -3.221 1.742 1.00 92.00 95 ALA A N 1
ATOM 740 C CA . ALA A 1 95 ? -3.507 -2.519 3.024 1.00 92.00 95 ALA A CA 1
ATOM 741 C C . ALA A 1 95 ? -4.430 -1.286 3.012 1.00 92.00 95 ALA A C 1
ATOM 743 O O . ALA A 1 95 ? -5.152 -1.053 3.989 1.00 92.00 95 ALA A O 1
ATOM 744 N N . HIS A 1 96 ? -4.513 -0.558 1.893 1.00 92.50 96 HIS A N 1
ATOM 745 C CA . HIS A 1 96 ? -5.529 0.476 1.706 1.00 92.50 96 HIS A CA 1
ATOM 746 C C . HIS A 1 96 ? -6.953 -0.077 1.809 1.00 92.50 96 HIS A C 1
ATOM 748 O O . HIS A 1 96 ? -7.748 0.456 2.592 1.00 92.50 96 HIS A O 1
ATOM 754 N N . LEU A 1 97 ? -7.301 -1.152 1.092 1.00 89.56 97 LEU A N 1
ATOM 755 C CA . LEU A 1 97 ? -8.634 -1.774 1.180 1.00 89.56 97 LEU A CA 1
ATOM 756 C C . LEU A 1 97 ? -9.006 -2.150 2.621 1.00 89.56 97 LEU A C 1
ATOM 758 O O . LEU A 1 97 ? -10.146 -1.919 3.045 1.00 89.56 97 LEU A O 1
ATOM 762 N N . LEU A 1 98 ? -8.023 -2.654 3.373 1.00 90.19 98 LEU A N 1
ATOM 763 C CA . LEU A 1 98 ? -8.128 -3.019 4.787 1.00 90.19 98 LEU A CA 1
ATOM 764 C C . LEU A 1 98 ? -8.212 -1.807 5.735 1.00 90.19 98 LEU A C 1
ATOM 766 O O . LEU A 1 98 ? -8.551 -1.932 6.910 1.00 90.19 98 LEU A O 1
ATOM 770 N N . GLY A 1 99 ? -7.950 -0.605 5.229 1.00 90.62 99 GLY A N 1
ATOM 771 C CA . GLY A 1 99 ? -8.186 0.649 5.931 1.00 90.62 99 GLY A CA 1
ATOM 772 C C . GLY A 1 99 ? -6.946 1.372 6.436 1.00 90.62 99 GLY A C 1
ATOM 773 O O . GLY A 1 99 ? -7.114 2.343 7.173 1.00 90.62 99 GLY A O 1
ATOM 774 N N . ALA A 1 100 ? -5.745 0.959 6.030 1.00 93.88 100 ALA A N 1
ATOM 775 C CA . ALA A 1 100 ? -4.540 1.746 6.255 1.00 93.88 100 ALA A CA 1
ATOM 776 C C . ALA A 1 100 ? -4.517 2.986 5.341 1.00 93.88 100 ALA A C 1
ATOM 778 O O . ALA A 1 100 ? -4.856 2.911 4.161 1.00 93.88 100 ALA A O 1
ATOM 779 N N . THR A 1 101 ? -4.119 4.137 5.872 1.00 94.00 101 THR A N 1
ATOM 780 C CA . THR A 1 101 ? -3.681 5.304 5.086 1.00 94.00 101 THR A CA 1
ATOM 781 C C . THR A 1 101 ? -2.168 5.272 4.920 1.00 94.00 101 THR A C 1
ATOM 783 O O . THR A 1 101 ? -1.504 4.555 5.668 1.00 94.00 101 THR A O 1
ATOM 786 N N . HIS A 1 102 ? -1.615 6.091 4.020 1.00 94.12 102 HIS A N 1
ATOM 787 C CA . HIS A 1 102 ? -0.165 6.266 3.975 1.00 94.12 102 HIS A CA 1
ATOM 788 C C . HIS A 1 102 ? 0.379 6.672 5.350 1.00 94.12 102 HIS A C 1
ATOM 790 O O . HIS A 1 102 ? -0.283 7.391 6.112 1.00 94.12 102 HIS A O 1
ATOM 796 N N . ASP A 1 103 ? 1.587 6.219 5.663 1.00 94.69 103 ASP A N 1
ATOM 797 C CA . ASP A 1 103 ? 2.365 6.722 6.785 1.00 94.69 103 ASP A CA 1
ATOM 798 C C . ASP A 1 103 ? 2.622 8.227 6.590 1.00 94.69 103 ASP A C 1
ATOM 800 O O . ASP A 1 103 ? 2.649 8.749 5.478 1.00 94.69 103 ASP A O 1
ATOM 804 N N . GLY A 1 104 ? 2.669 8.987 7.682 1.00 94.12 104 GLY A N 1
ATOM 805 C CA . GLY A 1 104 ? 2.766 10.449 7.649 1.00 94.12 104 GLY A CA 1
ATOM 806 C C . GLY A 1 104 ? 1.468 11.175 7.287 1.00 94.12 104 GLY A C 1
ATOM 807 O O . GLY A 1 104 ? 1.363 12.387 7.493 1.00 94.12 104 GLY A O 1
ATOM 808 N N . GLN A 1 105 ? 0.445 10.466 6.806 1.00 92.19 105 GLN A N 1
ATOM 809 C CA . GLN A 1 105 ? -0.762 11.106 6.300 1.00 92.19 105 GLN A CA 1
ATOM 810 C C . GLN A 1 105 ? -1.623 11.714 7.417 1.00 92.19 105 GLN A C 1
ATOM 812 O O . GLN A 1 105 ? -1.831 11.134 8.489 1.00 92.19 105 GLN A O 1
ATOM 817 N N . VAL A 1 106 ? -2.188 12.892 7.143 1.00 91.31 106 VAL A N 1
ATOM 818 C CA . VAL A 1 106 ? -3.292 13.470 7.926 1.00 91.31 106 VAL A CA 1
ATOM 819 C C . VAL A 1 106 ? -4.545 12.579 7.837 1.00 91.31 106 VAL A C 1
ATOM 821 O O . VAL A 1 106 ? -4.702 11.834 6.864 1.00 91.31 106 VAL A O 1
ATOM 824 N N . PRO A 1 107 ? -5.478 12.658 8.806 1.00 86.81 107 PRO A N 1
ATOM 825 C CA . PRO A 1 107 ? -6.790 12.042 8.640 1.00 86.81 107 PRO A CA 1
ATOM 826 C C . PRO A 1 107 ? -7.434 12.460 7.309 1.00 86.81 107 PRO A C 1
ATOM 828 O O . PRO A 1 107 ? -7.389 13.635 6.941 1.00 86.81 107 PRO A O 1
ATOM 831 N N . LEU A 1 108 ? -8.072 11.515 6.610 1.00 81.25 108 LEU A N 1
ATOM 832 C CA . LEU A 1 108 ? -8.823 11.804 5.379 1.00 81.25 108 LEU A CA 1
ATOM 833 C C . LEU A 1 108 ? -9.932 12.848 5.631 1.00 81.25 108 LEU A C 1
ATOM 835 O O . LEU A 1 108 ? -10.345 13.068 6.760 1.00 81.25 108 LEU A O 1
ATOM 839 N N . GLN A 1 109 ? -10.484 13.498 4.613 1.00 81.62 109 GLN A N 1
ATOM 840 C CA . GLN A 1 109 ? -11.588 14.454 4.815 1.00 81.62 109 GLN A CA 1
ATOM 841 C C . GLN A 1 109 ? -12.946 13.80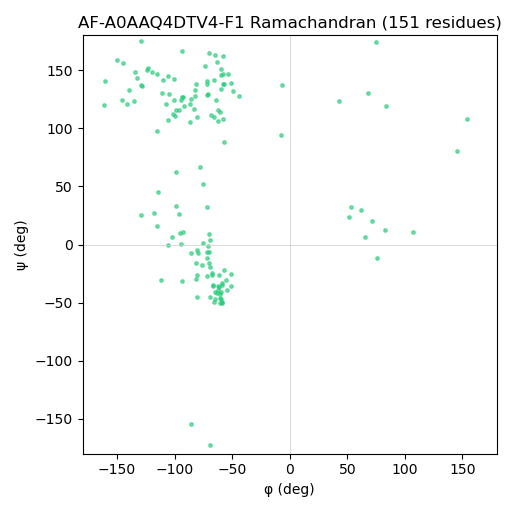8 4.515 1.00 81.62 109 GLN A C 1
ATOM 843 O O . GLN A 1 109 ? -13.641 14.189 3.583 1.00 81.62 109 GLN A O 1
ATOM 848 N N . ARG A 1 110 ? -13.312 12.770 5.285 1.00 78.56 110 ARG A N 1
ATOM 849 C CA . ARG A 1 110 ? -14.597 12.057 5.138 1.00 78.56 110 ARG A CA 1
ATOM 850 C C . ARG A 1 110 ? -15.119 11.460 6.460 1.00 78.56 110 ARG A C 1
ATOM 852 O O . ARG A 1 110 ? -14.316 11.260 7.378 1.00 78.56 110 ARG A O 1
ATOM 859 N N . PRO A 1 111 ? -16.432 11.177 6.591 1.00 70.38 111 PRO A N 1
ATOM 860 C CA . PRO A 1 111 ? -16.993 10.452 7.736 1.00 70.38 111 PRO A CA 1
ATOM 861 C C . PRO A 1 111 ? -16.383 9.049 7.886 1.00 70.38 111 PRO A C 1
ATOM 863 O O . PRO A 1 111 ? -15.976 8.448 6.892 1.00 70.38 111 PRO A O 1
ATOM 866 N N . ASN A 1 112 ? -16.317 8.525 9.117 1.00 71.31 112 ASN A N 1
ATOM 867 C CA . ASN A 1 112 ? -15.786 7.183 9.433 1.00 71.31 112 ASN A CA 1
ATOM 868 C C . ASN A 1 112 ? -14.373 6.908 8.884 1.00 71.31 112 ASN A C 1
ATOM 870 O O . ASN A 1 112 ? -14.025 5.790 8.504 1.00 71.31 112 ASN A O 1
ATOM 874 N N . LYS A 1 113 ? -13.556 7.958 8.815 1.00 73.75 113 LYS A N 1
ATOM 875 C CA . LYS A 1 113 ? -12.174 7.898 8.347 1.00 73.75 113 LYS A CA 1
ATOM 876 C C . LYS A 1 113 ? -11.225 7.248 9.359 1.00 73.75 113 LYS A C 1
ATOM 878 O O . LYS A 1 113 ? -11.425 7.404 10.566 1.00 73.75 113 LYS A O 1
ATOM 883 N N . PRO A 1 114 ? -10.119 6.657 8.883 1.00 78.62 114 PRO A N 1
ATOM 884 C CA . PRO A 1 114 ? -8.960 6.406 9.726 1.00 78.62 114 PRO A CA 1
ATOM 885 C C . PRO A 1 114 ? -8.424 7.721 10.335 1.00 78.62 114 PRO A C 1
ATOM 887 O O . PRO A 1 114 ? -8.477 8.767 9.676 1.00 78.62 114 PRO A O 1
ATOM 890 N N . PRO A 1 115 ? -7.873 7.694 11.564 1.00 82.69 115 PRO A N 1
ATOM 891 C CA . PRO A 1 115 ? -7.350 8.873 12.269 1.00 82.69 115 PRO A CA 1
ATOM 892 C C . PRO A 1 115 ? -6.057 9.461 11.662 1.00 82.69 115 PRO A C 1
ATOM 894 O O . PRO A 1 115 ? -5.454 10.348 12.262 1.00 82.69 115 PRO A O 1
ATOM 897 N N . GLY A 1 116 ? -5.628 8.997 10.484 1.00 88.00 116 GLY A N 1
ATOM 898 C CA . GLY A 1 116 ? -4.332 9.326 9.889 1.00 88.00 116 GLY A CA 1
ATOM 899 C C . GLY A 1 116 ? -3.170 8.595 10.568 1.00 88.00 116 GLY A C 1
ATOM 900 O O . GLY A 1 116 ? -3.356 7.898 11.571 1.00 88.00 116 GLY A O 1
ATOM 901 N N . SER A 1 117 ? -1.972 8.759 10.011 1.00 94.38 117 SER A N 1
ATOM 902 C CA . SER A 1 117 ? -0.755 8.032 10.399 1.00 94.38 117 SER A CA 1
ATOM 903 C C . SER A 1 117 ? 0.435 8.963 10.659 1.00 94.38 117 SER A C 1
ATOM 905 O O . SER A 1 117 ? 1.576 8.530 10.580 1.00 94.38 117 SER A O 1
ATOM 907 N N . LYS A 1 118 ? 0.204 10.236 11.026 1.00 94.31 118 LYS A N 1
ATOM 908 C CA . LYS A 1 118 ? 1.269 11.231 11.307 1.00 94.31 118 LYS A CA 1
ATOM 909 C C . LYS A 1 118 ? 2.361 10.777 12.287 1.00 94.31 118 LYS A C 1
ATOM 911 O O . LYS A 1 118 ? 3.449 11.335 12.272 1.00 94.31 118 LYS A O 1
ATOM 916 N N . LYS A 1 119 ? 2.055 9.827 13.177 1.00 94.88 119 LYS A N 1
ATOM 917 C CA . LYS A 1 119 ? 3.012 9.289 14.158 1.00 94.88 119 LYS A CA 1
ATOM 918 C C . LYS A 1 119 ? 4.024 8.316 13.548 1.00 94.88 119 LYS A C 1
ATOM 920 O O . LYS A 1 119 ? 5.024 8.044 14.195 1.00 94.88 119 LYS A O 1
ATOM 925 N N . CYS A 1 120 ? 3.747 7.790 12.358 1.00 95.19 120 CYS A N 1
ATOM 926 C CA . CYS A 1 120 ? 4.650 6.930 11.609 1.00 95.19 120 CYS A CA 1
ATOM 927 C C . CYS A 1 120 ? 5.218 7.759 10.455 1.00 95.19 120 CYS A C 1
ATOM 929 O O . CYS A 1 120 ? 4.453 8.105 9.556 1.00 95.19 120 CYS A O 1
ATOM 931 N N . PRO A 1 121 ? 6.497 8.164 10.501 1.00 93.75 121 PRO A N 1
ATOM 932 C CA . PRO A 1 121 ? 7.127 8.903 9.416 1.00 93.75 121 PRO A CA 1
ATOM 933 C C . PRO A 1 121 ? 7.077 8.118 8.099 1.00 93.75 121 PRO A C 1
ATOM 935 O O . PRO A 1 121 ? 7.358 6.919 8.090 1.00 93.75 121 PRO A O 1
ATOM 938 N N . PRO A 1 122 ? 6.777 8.769 6.964 1.00 90.81 122 PRO A N 1
ATOM 939 C CA . PRO A 1 122 ? 6.754 8.080 5.677 1.00 90.81 122 PRO A CA 1
ATOM 940 C C . PRO A 1 122 ? 8.158 7.651 5.213 1.00 90.81 122 PRO A C 1
ATOM 942 O O . PRO A 1 122 ? 8.285 6.747 4.392 1.00 90.81 122 PRO A O 1
ATOM 945 N N . THR A 1 123 ? 9.209 8.262 5.769 1.00 90.69 123 THR A N 1
ATOM 946 C CA . THR A 1 123 ? 10.628 7.967 5.510 1.00 90.69 123 THR A CA 1
ATOM 947 C C . THR A 1 123 ? 11.160 6.755 6.274 1.00 90.69 123 THR A C 1
ATOM 949 O O . THR A 1 123 ? 12.305 6.366 6.072 1.00 90.69 123 THR A O 1
ATOM 952 N N . ASP A 1 124 ? 10.363 6.140 7.154 1.00 91.81 124 ASP A N 1
ATOM 953 C CA . ASP A 1 124 ? 10.775 4.921 7.867 1.00 91.81 124 ASP A CA 1
ATOM 954 C C . ASP A 1 124 ? 10.809 3.686 6.940 1.00 91.81 124 ASP A C 1
ATOM 956 O O . ASP A 1 124 ? 11.241 2.603 7.347 1.00 91.81 124 ASP A O 1
ATOM 960 N N . GLY A 1 125 ? 10.350 3.839 5.692 1.00 89.88 125 GLY A N 1
ATOM 961 C CA . GLY A 1 125 ? 10.443 2.826 4.641 1.00 89.88 125 GLY A CA 1
ATOM 962 C C . GLY A 1 125 ? 9.519 1.626 4.839 1.00 89.88 125 GLY A C 1
ATOM 963 O O . GLY A 1 125 ? 9.799 0.561 4.299 1.00 89.88 125 GLY A O 1
ATOM 964 N N . TYR A 1 126 ? 8.459 1.757 5.643 1.00 93.31 126 TYR A N 1
ATOM 965 C CA . TYR A 1 126 ? 7.402 0.746 5.738 1.00 93.31 126 TYR A CA 1
ATOM 966 C C . TYR A 1 126 ? 6.562 0.707 4.457 1.00 93.31 126 TYR A C 1
ATOM 968 O O . TYR A 1 126 ? 6.569 1.647 3.665 1.00 93.31 126 TYR A O 1
ATOM 976 N N . LEU A 1 127 ? 5.790 -0.368 4.288 1.00 91.81 127 LEU A N 1
ATOM 977 C CA . LEU A 1 127 ? 4.975 -0.631 3.099 1.00 91.81 127 LEU A CA 1
ATOM 978 C C . LEU A 1 127 ? 4.069 0.547 2.700 1.00 91.81 127 LEU A C 1
ATOM 980 O O . LEU A 1 127 ? 3.883 0.778 1.513 1.00 91.81 127 LEU A O 1
ATOM 984 N N . MET A 1 128 ? 3.532 1.295 3.673 1.00 93.19 128 MET A N 1
ATOM 985 C CA . MET A 1 128 ? 2.645 2.449 3.448 1.00 93.19 128 MET A CA 1
ATOM 986 C C . MET A 1 128 ? 3.377 3.807 3.455 1.00 93.19 128 MET A C 1
ATOM 988 O O . MET A 1 128 ? 2.719 4.844 3.509 1.00 93.19 128 MET A O 1
ATOM 992 N N . GLY A 1 129 ? 4.714 3.818 3.460 1.00 90.94 129 GLY A N 1
ATOM 993 C CA . GLY A 1 129 ? 5.557 5.019 3.444 1.00 90.94 129 GLY A CA 1
ATOM 994 C C . GLY A 1 129 ? 5.834 5.560 2.037 1.00 90.94 129 GLY A C 1
ATOM 995 O O . GLY A 1 129 ? 5.071 5.319 1.109 1.00 90.94 129 GLY A O 1
ATOM 996 N N . ASN A 1 130 ? 6.952 6.272 1.860 1.00 84.00 130 ASN A N 1
ATOM 997 C CA . ASN A 1 130 ? 7.336 6.927 0.595 1.00 84.00 130 ASN A CA 1
ATOM 998 C C . ASN A 1 130 ? 7.720 5.968 -0.554 1.00 84.00 130 ASN A C 1
ATOM 1000 O O . ASN A 1 130 ? 8.118 6.425 -1.623 1.00 84.00 130 ASN A O 1
ATOM 1004 N N . GLY A 1 131 ? 7.611 4.651 -0.353 1.00 67.12 131 GLY A N 1
ATOM 1005 C CA . GLY A 1 131 ? 8.008 3.648 -1.347 1.00 67.12 131 GLY A CA 1
ATOM 1006 C C . GLY A 1 131 ? 9.504 3.318 -1.343 1.00 67.12 131 GLY A C 1
ATOM 1007 O O . GLY A 1 131 ? 9.989 2.650 -2.255 1.00 67.12 131 GLY A O 1
ATOM 1008 N N . ASP A 1 132 ? 10.240 3.752 -0.318 1.00 65.19 132 ASP A N 1
ATOM 1009 C CA . ASP A 1 132 ? 11.669 3.477 -0.193 1.00 65.19 132 ASP A CA 1
ATOM 1010 C C . ASP A 1 132 ? 11.903 1.964 -0.043 1.00 65.19 132 ASP A C 1
ATOM 1012 O O . ASP A 1 132 ? 11.385 1.325 0.876 1.00 65.19 132 ASP A O 1
ATOM 1016 N N . LEU A 1 133 ? 12.730 1.367 -0.914 1.00 66.06 133 LEU A N 1
ATOM 1017 C CA . LEU A 1 133 ? 13.068 -0.066 -0.883 1.00 66.06 133 LEU A CA 1
ATOM 1018 C C . LEU A 1 133 ? 14.001 -0.459 0.292 1.00 66.06 133 LEU A C 1
ATOM 1020 O O . LEU A 1 133 ? 14.810 -1.389 0.164 1.00 66.06 133 LEU A O 1
ATOM 1024 N N . GLY A 1 134 ? 13.888 0.223 1.431 1.00 73.31 134 GLY A N 1
ATOM 1025 C CA . GLY A 1 134 ? 14.661 -0.006 2.647 1.00 73.31 134 GLY A CA 1
ATOM 1026 C C . GLY A 1 134 ? 14.327 -1.323 3.356 1.00 73.31 134 GLY A C 1
ATOM 1027 O O . GLY A 1 134 ? 13.587 -2.170 2.853 1.00 73.31 134 GLY A O 1
ATOM 1028 N N . ALA A 1 135 ? 14.884 -1.508 4.556 1.00 86.44 135 ALA A N 1
ATOM 1029 C CA . ALA A 1 135 ? 14.738 -2.748 5.328 1.00 86.44 135 ALA A CA 1
ATOM 1030 C C . ALA A 1 135 ? 13.279 -3.072 5.712 1.00 86.44 135 ALA A C 1
ATOM 1032 O O . ALA A 1 135 ? 12.928 -4.240 5.859 1.00 86.44 135 ALA A O 1
ATOM 1033 N N . ASN A 1 136 ? 12.424 -2.050 5.820 1.00 89.50 136 ASN A N 1
ATOM 1034 C CA . ASN A 1 136 ? 11.042 -2.176 6.287 1.00 89.50 136 ASN A CA 1
ATOM 1035 C C . ASN A 1 136 ? 10.006 -2.330 5.159 1.00 89.50 136 ASN A C 1
ATOM 1037 O O . ASN A 1 136 ? 8.820 -2.473 5.449 1.00 89.50 136 ASN A O 1
ATOM 1041 N N . LYS A 1 137 ? 10.424 -2.345 3.885 1.00 84.81 137 LYS A N 1
ATOM 1042 C CA . LYS A 1 137 ? 9.531 -2.240 2.709 1.00 84.81 137 LYS A CA 1
ATOM 1043 C C . LYS A 1 137 ? 8.433 -3.302 2.611 1.00 84.81 137 LYS A C 1
ATOM 1045 O O . LYS A 1 137 ? 7.432 -3.096 1.937 1.00 84.81 137 LYS A O 1
ATOM 1050 N N . TYR A 1 138 ? 8.617 -4.442 3.273 1.00 88.62 138 TYR A N 1
ATOM 1051 C CA . TYR A 1 138 ? 7.659 -5.554 3.287 1.00 88.62 138 TYR A CA 1
ATOM 1052 C C . TYR A 1 138 ? 6.829 -5.620 4.577 1.00 88.62 138 TYR A C 1
ATOM 1054 O O . TYR A 1 138 ? 6.095 -6.581 4.793 1.00 88.62 138 TYR A O 1
ATOM 1062 N N . MET A 1 139 ? 6.963 -4.631 5.463 1.00 93.38 139 MET A N 1
ATOM 1063 C CA . MET A 1 139 ? 6.307 -4.597 6.766 1.00 93.38 139 MET A CA 1
ATOM 1064 C C . MET A 1 139 ? 5.307 -3.449 6.857 1.00 93.38 139 MET A C 1
ATOM 1066 O O . MET A 1 139 ? 5.513 -2.368 6.310 1.00 93.38 139 MET A O 1
ATOM 1070 N N . LEU A 1 140 ? 4.228 -3.670 7.606 1.00 95.12 140 LEU A N 1
ATOM 1071 C CA . LEU A 1 140 ? 3.305 -2.609 7.993 1.00 95.12 140 LEU A CA 1
ATOM 1072 C C . LEU A 1 140 ? 3.853 -1.854 9.205 1.00 95.12 140 LEU A C 1
ATOM 1074 O O . LEU A 1 140 ? 4.310 -2.467 10.171 1.00 95.12 140 LEU A O 1
ATOM 1078 N N . SER A 1 141 ? 3.723 -0.529 9.189 1.00 95.62 141 SER A N 1
ATOM 1079 C CA . SER A 1 141 ? 3.995 0.302 10.359 1.00 95.62 141 SER A CA 1
ATOM 1080 C C . SER A 1 141 ? 3.013 0.001 11.499 1.00 95.62 141 SER A C 1
ATOM 1082 O O . SER A 1 141 ? 1.918 -0.551 11.307 1.00 95.62 141 SER A O 1
ATOM 1084 N N . SER A 1 142 ? 3.361 0.428 12.714 1.00 96.44 142 SER A N 1
ATOM 1085 C CA . SER A 1 142 ? 2.453 0.346 13.864 1.00 96.44 142 SER A CA 1
ATOM 1086 C C . SER A 1 142 ? 1.147 1.122 13.636 1.00 96.44 142 SER A C 1
ATOM 1088 O O . SER A 1 142 ? 0.086 0.668 14.071 1.00 96.44 142 SER A O 1
ATOM 1090 N N . CYS A 1 143 ? 1.193 2.235 12.893 1.00 96.19 143 CYS A N 1
ATOM 1091 C CA . CYS A 1 143 ? 0.013 3.010 12.510 1.00 96.19 143 CYS A CA 1
ATOM 1092 C C . CYS A 1 143 ? -0.893 2.219 11.566 1.00 96.19 143 CYS A C 1
ATOM 1094 O O . CYS A 1 143 ? -2.089 2.095 11.835 1.00 96.19 143 CYS A O 1
ATOM 1096 N N . SER A 1 144 ? -0.323 1.635 10.511 1.00 95.38 144 SER A N 1
ATOM 1097 C CA . SER A 1 144 ? -1.068 0.839 9.531 1.00 95.38 144 SER A CA 1
ATOM 1098 C C . SER A 1 144 ? -1.764 -0.353 10.193 1.00 95.38 144 SER A C 1
ATOM 1100 O O . SER A 1 144 ? -2.970 -0.551 10.031 1.00 95.38 144 SER A O 1
ATOM 1102 N N . MET A 1 145 ? -1.043 -1.099 11.040 1.00 95.00 145 MET A N 1
ATOM 1103 C CA . MET A 1 145 ? -1.619 -2.215 11.798 1.00 95.00 145 MET A CA 1
ATOM 1104 C C . MET A 1 145 ? -2.747 -1.770 12.736 1.00 95.00 145 MET A C 1
ATOM 1106 O O . MET A 1 145 ? -3.774 -2.445 12.836 1.00 95.00 145 MET A O 1
ATOM 1110 N N . ALA A 1 146 ? -2.576 -0.646 13.436 1.00 93.75 146 ALA A N 1
ATOM 1111 C CA . ALA A 1 146 ? -3.592 -0.129 14.346 1.00 93.75 146 ALA A CA 1
ATOM 1112 C C . ALA A 1 146 ? -4.872 0.285 13.605 1.00 93.75 146 ALA A C 1
ATOM 1114 O O . ALA A 1 146 ? -5.971 -0.016 14.074 1.00 93.75 146 ALA A O 1
ATOM 1115 N N . GLN A 1 147 ? -4.743 0.927 12.442 1.00 93.06 147 GLN A N 1
ATOM 1116 C CA . GLN A 1 147 ? -5.880 1.342 11.619 1.00 93.06 147 GLN A CA 1
ATOM 1117 C C . GLN A 1 147 ? -6.666 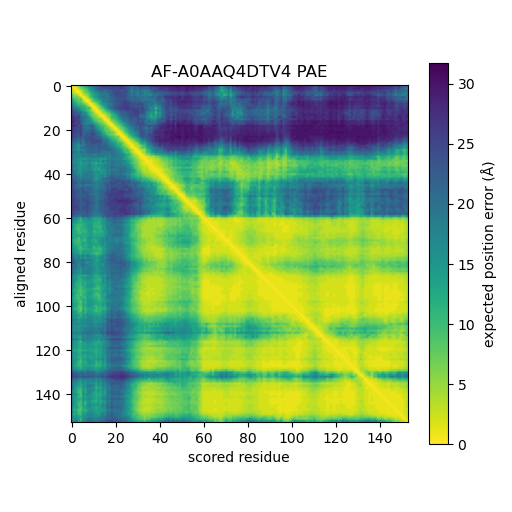0.143 11.079 1.00 93.06 147 GLN A C 1
ATOM 1119 O O . GLN A 1 147 ? -7.888 0.104 11.233 1.00 93.06 147 GLN A O 1
ATOM 1124 N N . ILE A 1 148 ? -5.973 -0.865 10.538 1.00 91.00 148 ILE A N 1
ATOM 1125 C CA . ILE A 1 148 ? -6.602 -2.102 10.056 1.00 91.00 148 ILE A CA 1
ATOM 1126 C C . ILE A 1 148 ? -7.353 -2.798 11.202 1.00 91.00 148 ILE A C 1
ATOM 1128 O O . ILE A 1 148 ? -8.538 -3.103 11.084 1.00 91.00 148 ILE A O 1
ATOM 1132 N N . ARG A 1 149 ? -6.711 -2.977 12.366 1.00 88.25 149 ARG A N 1
ATOM 1133 C CA . ARG A 1 149 ? -7.341 -3.611 13.542 1.00 88.25 149 ARG A CA 1
ATOM 1134 C C . ARG A 1 149 ? -8.548 -2.837 14.065 1.00 88.25 149 ARG A C 1
ATOM 1136 O O . ARG A 1 149 ? -9.507 -3.440 14.537 1.00 88.25 149 ARG A O 1
ATOM 1143 N N . ALA A 1 150 ? -8.510 -1.508 14.015 1.00 86.31 150 ALA A N 1
ATOM 1144 C CA . ALA A 1 150 ? -9.620 -0.681 14.472 1.00 86.31 150 ALA A CA 1
ATOM 1145 C C . ALA A 1 150 ? -10.866 -0.818 13.583 1.00 86.31 150 ALA A C 1
ATOM 1147 O O . ALA A 1 150 ? -11.971 -0.577 14.064 1.00 86.31 150 ALA A O 1
ATOM 1148 N N . ARG A 1 151 ? -10.703 -1.213 12.313 1.00 77.88 151 ARG A N 1
ATOM 1149 C CA . ARG A 1 151 ? -11.789 -1.248 11.329 1.00 77.88 151 ARG A CA 1
ATOM 1150 C C . ARG A 1 151 ? -12.696 -2.480 11.423 1.00 77.88 151 ARG A C 1
ATOM 1152 O O . ARG A 1 151 ? -13.856 -2.366 11.021 1.00 77.88 151 ARG A O 1
ATOM 1159 N N . TYR A 1 152 ? -12.202 -3.611 11.934 1.00 72.12 152 TYR A N 1
ATOM 1160 C CA . TYR A 1 152 ? -12.881 -4.922 11.864 1.00 72.12 152 TYR A CA 1
ATOM 1161 C C . TYR A 1 152 ? -13.249 -5.540 13.225 1.00 72.12 152 TYR A C 1
ATOM 1163 O O . TYR A 1 152 ? -13.345 -6.762 13.345 1.00 72.12 152 TYR A O 1
ATOM 1171 N N . LYS A 1 153 ? -13.464 -4.702 14.244 1.00 60.00 153 LYS A N 1
ATOM 1172 C CA . LYS A 1 153 ? -13.952 -5.126 15.567 1.00 60.00 153 LYS A CA 1
ATOM 1173 C C . LYS A 1 153 ? -15.397 -5.615 15.516 1.00 60.00 153 LYS A C 1
ATOM 1175 O O . LYS A 1 153 ? -16.204 -4.999 14.796 1.00 60.00 153 LYS A O 1
#

Organism: Amblyomma americanum (NCBI:txid6943)

pLDDT: mean 70.99, std 19.74, range [27.42, 96.44]

=== Feature glossary ===
Key to the feature types in this record:

Secondary structure (8-state, DSSP). Secondary structure is the local, repeating backbone conformation. DSSP classifies it into eight states by reading the hydrogen-bond network: three helix types (H, G, I), two β types (E, B), two non-regular types (T, S), and unstructured coil (-).

Backbone torsions (φ/ψ). Backbone dihedral angles. Every residue except chain termini has a φ (preceding-C → N → Cα → C) and a ψ (N → Cα → C → next-N). They are reported in degrees following the IUPAC sign convention. Secondary structure is essentially a statement about which (φ, ψ) basin each residue occupies.

Predicted aligned error. Predicted Aligned Error (PAE) is an AlphaFold confidence matrix: entry (i, j) is the expected error in the position of residue j, in ångströms, when the prediction is superimposed on the true structure at residue i. Low PAE within a block of residues means that block is internally rigid and well-predicted; high PAE between two blocks means their relative placement is uncertain even if each block individually is confident.

B-factor. B-factor (Debye–Waller factor) reflects atomic displacement in the crystal lattice. It is an experimental observable (units Å²), not a prediction; low values mean the atom is pinned down, high values mean it moves or is heterogeneous across the crystal.

Secondary structure (3-state, P-SEA). Three-state secondary structure (P-SEA) collapses the eight DSSP classes into helix (a), strand (b), and coil (c). P-SEA assigns these from Cα geometry alone — distances and angles — without requiring backbone oxygens, so it works on any Cα trace.

Sequence. Primary structure: the covalent order of the twenty standard amino acids along the backbone. Two proteins with the same sequence will (almost always) fold to the same structure; two with 30% identity often share a fold but not the details.

pLDDT. pLDDT is the predicted lDDT-Cα score: AlphaFold's confidence that the local environment of each residue (all inter-atomic distances within 15 Å) is correctly placed. It is a per-residue number between 0 and 100, with higher meaning more reliable.

InterPro / GO / CATH / organism. Functional annotations link the protein to curated databases. InterPro entries identify conserved domains and families by matching the sequence against member-database signatures (Pfam, PROSITE, CDD, …). Gene Ontology (GO) terms describe molecular function, biological process, and cellular component in a controlled vocabulary. CATH places the structure in a hierarchical fold classification (Class/Architecture/Topology/Homologous-superfamily). The organism is the source species.

Contact-map, Ramachandran, and PAE plots. Three diagnostic plots accompany the record. The Cα contact map visualizes the tertiary structure as a 2D adjacency matrix (8 Å cutoff, sequence-local contacts suppressed). The Ramachandran plot shows the distrib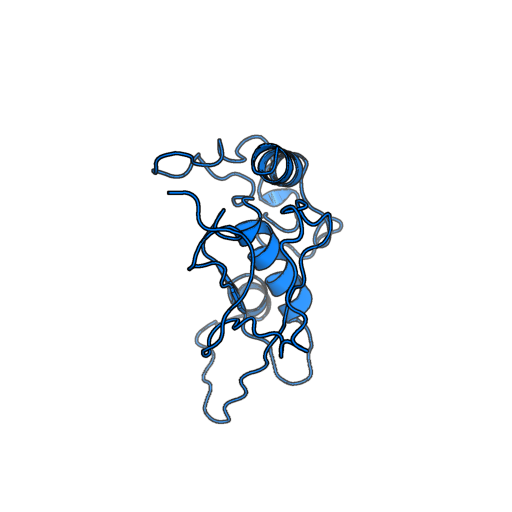ution of backbone (φ, ψ) torsions, with points in the α and β basins reflecting secondary structure content. The PAE plot shows AlphaFold's inter-residue confidence as a color matrix.

mmCIF coordinates. The mmCIF table is the protein's shape written out atom by atom. For each backbone N, Cα, C, and carbonyl O, it records an (x, y, z) coordinate triple in Å plus the residue type, chain letter, and residue number.

Radius of gyration, Cα contacts, bounding box. Three whole-structure scalars: the radius of gyration (RMS distance of Cα from centroid, in Å), the count of Cα–Cα contacts (pairs closer than 8 Å and separated by more than four residues in sequence — i.e. tertiary, not local, contacts), and the bounding-box dimensions. Together they distinguish compact globular folds from extended fibres or disordered chains.

Foldseek 3Di. The Foldseek 3Di string encodes local tertiary geometry as a 20-letter alphabet — one character per residue — derived from the relative positions of nearby Cα atoms. Unlike the amino-acid sequence, 3Di is a direct function of the 3D structure, so two proteins with the same fold have similar 3Di strings even at low sequence identity.

Rendered structure images. Six rendered views show the 3D structure from the faces of a cube — i.e. along ±x, ±y, ±z. Rendering representation is drawn randomly per protein from cartoon (secondary-structure ribbons), sticks (backbone bonds), or molecular surface; coloring is either N→C rainbow (blue at the N-terminus through red at the C-terminus) or one color per chain.

Nearest PDB structures. The Foldseek neighbor list gives the closest experimentally determined structures in the PDB, ranked by structural alignment. TM-score near 1 means near-identical fold; near 0.3 means only rough topology match. This is how one finds what a novel AlphaFold prediction most resembles in the solved-structure universe.

Solvent-accessible surface area. SASA measures how much of the protein is reachable by solvent. It is computed by rolling a water-sized probe over the atomic surface and summing the exposed area (Å²). Per-residue SASA distinguishes core (buried, low SASA) from surface (exposed, high SASA) residues; total SASA is a whole-molecule size measure.